Protein AF-A0A1S8CNJ9-F1 (afdb_monomer)

Foldseek 3Di:
DPPPPDDDDDDDDDPVVLVVLCVVCVVVVHDSVVSVVVVVQVVCVVVVHHDDDPD

Organism: NCBI:txid2034155

Sequence (55 aa):
MSKRDDPQLRVRIPQGLKDALEKAARENDRTLTAEITRRLLKSLEDDGLTFLEED

Structure (mmCIF, N/CA/C/O backbone):
data_AF-A0A1S8CNJ9-F1
#
_entry.id   AF-A0A1S8CNJ9-F1
#
loop_
_atom_site.group_PDB
_atom_site.id
_atom_site.type_symbol
_atom_site.label_atom_id
_atom_site.label_alt_id
_atom_site.label_comp_id
_atom_site.label_asym_id
_atom_site.label_entity_id
_atom_site.label_seq_id
_atom_site.pdbx_PDB_ins_code
_atom_site.Cartn_x
_atom_site.Cartn_y
_atom_site.Cartn_z
_atom_site.occupancy
_atom_site.B_iso_or_equiv
_atom_site.auth_seq_id
_atom_site.auth_comp_id
_atom_site.auth_asym_id
_atom_site.auth_atom_id
_atom_site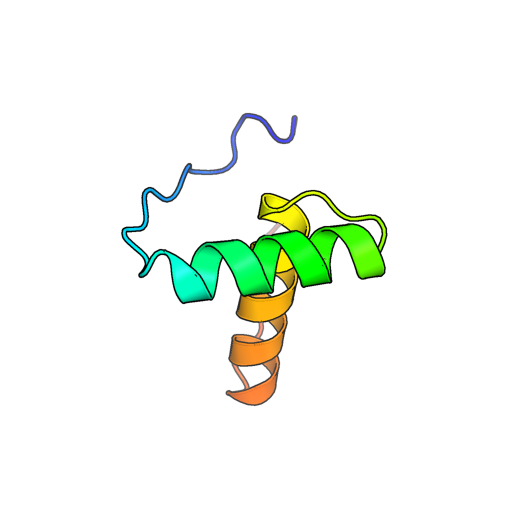.pdbx_PDB_model_num
ATOM 1 N N . MET A 1 1 ? 16.159 6.528 9.309 1.00 47.78 1 MET A N 1
ATOM 2 C CA . MET A 1 1 ? 15.373 7.512 8.533 1.00 47.78 1 MET A CA 1
ATOM 3 C C . MET A 1 1 ? 13.922 7.446 8.980 1.00 47.78 1 MET A C 1
ATOM 5 O O . MET A 1 1 ? 13.441 6.357 9.269 1.00 47.78 1 MET A O 1
ATOM 9 N N . SER A 1 2 ? 13.241 8.582 9.146 1.00 49.12 2 SER A N 1
ATOM 10 C CA . SER A 1 2 ? 11.803 8.559 9.456 1.00 49.12 2 SER A CA 1
ATOM 11 C C . SER A 1 2 ? 11.038 8.192 8.183 1.00 49.12 2 SER A C 1
ATOM 13 O O . SER A 1 2 ? 11.387 8.714 7.132 1.00 49.12 2 SER A O 1
ATOM 15 N N . LYS A 1 3 ? 9.946 7.412 8.278 1.00 57.91 3 LYS A N 1
ATOM 16 C CA . LYS A 1 3 ? 8.954 7.117 7.201 1.00 57.91 3 LYS A CA 1
ATOM 17 C C . LYS A 1 3 ? 8.345 8.353 6.487 1.00 57.91 3 LYS A C 1
ATOM 19 O O . LYS A 1 3 ? 7.334 8.268 5.800 1.00 57.91 3 LYS A O 1
ATOM 24 N N . ARG A 1 4 ? 8.869 9.546 6.765 1.00 60.66 4 ARG A N 1
ATOM 25 C CA . ARG A 1 4 ? 8.470 10.847 6.229 1.00 60.66 4 ARG A CA 1
ATOM 26 C C . ARG A 1 4 ? 9.318 11.280 5.029 1.00 60.66 4 ARG A C 1
ATOM 28 O O . ARG A 1 4 ? 8.903 12.221 4.365 1.00 60.66 4 ARG A O 1
ATOM 35 N N . ASP A 1 5 ? 10.447 10.617 4.773 1.00 66.69 5 ASP A N 1
ATOM 36 C CA . ASP A 1 5 ? 11.300 10.862 3.599 1.00 66.69 5 ASP A CA 1
ATOM 37 C C . ASP A 1 5 ? 10.891 10.028 2.373 1.00 66.69 5 ASP A C 1
ATOM 39 O O . ASP A 1 5 ? 11.360 10.292 1.267 1.00 66.69 5 ASP A O 1
ATOM 43 N N . ASP A 1 6 ? 9.984 9.057 2.536 1.00 74.81 6 ASP A N 1
ATOM 44 C CA . ASP A 1 6 ? 9.487 8.255 1.420 1.00 74.81 6 ASP A CA 1
ATOM 45 C C . ASP A 1 6 ? 8.743 9.127 0.386 1.00 74.81 6 ASP A C 1
ATOM 47 O O . ASP A 1 6 ? 7.863 9.923 0.754 1.00 74.81 6 ASP A O 1
ATOM 51 N N . PRO A 1 7 ? 9.036 8.974 -0.920 1.00 81.12 7 PRO A N 1
ATOM 52 C CA . PRO A 1 7 ? 8.373 9.743 -1.963 1.00 81.12 7 PRO A CA 1
ATOM 53 C C . PRO A 1 7 ? 6.869 9.440 -1.994 1.00 81.12 7 PRO A C 1
ATOM 55 O O . PRO A 1 7 ? 6.432 8.290 -2.056 1.00 81.12 7 PRO A O 1
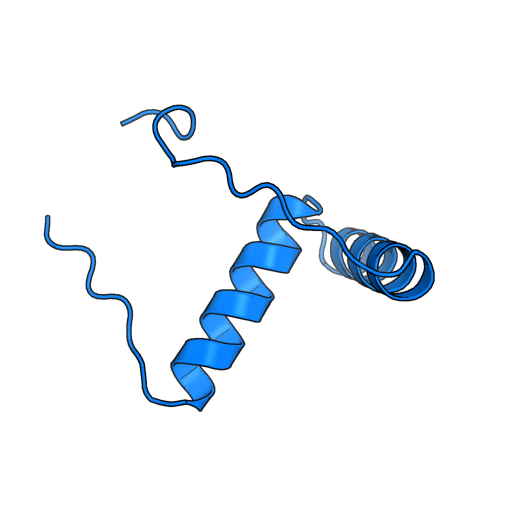ATOM 58 N N . GLN A 1 8 ? 6.046 10.492 -1.988 1.00 83.44 8 GLN A N 1
ATOM 59 C CA . GLN A 1 8 ? 4.592 10.344 -2.047 1.00 83.44 8 GLN A CA 1
ATOM 60 C C . GLN A 1 8 ? 4.110 10.139 -3.485 1.00 83.44 8 GLN A C 1
ATOM 62 O O . GLN A 1 8 ? 4.233 11.023 -4.334 1.00 83.44 8 GLN A O 1
ATOM 67 N N . LEU A 1 9 ? 3.471 8.998 -3.744 1.00 83.62 9 LEU A N 1
ATOM 68 C CA . LEU A 1 9 ? 2.834 8.707 -5.024 1.00 83.62 9 LEU A CA 1
ATOM 69 C C . LEU A 1 9 ? 1.376 9.201 -5.038 1.00 83.62 9 LEU A C 1
ATOM 71 O O . LEU A 1 9 ? 0.542 8.748 -4.252 1.00 83.62 9 LEU A O 1
ATOM 75 N N . ARG A 1 10 ? 1.033 10.098 -5.972 1.00 87.62 10 ARG A N 1
ATOM 76 C CA . ARG A 1 10 ? -0.357 10.529 -6.214 1.00 87.62 10 ARG A CA 1
ATOM 77 C C . ARG A 1 10 ? -0.972 9.715 -7.351 1.00 87.62 10 ARG A C 1
ATOM 79 O O . ARG A 1 10 ? -0.725 10.004 -8.517 1.00 87.62 10 ARG A O 1
ATOM 86 N N . VAL A 1 11 ? -1.813 8.737 -7.014 1.00 86.88 11 VAL A N 1
ATOM 87 C CA . VAL A 1 11 ? -2.537 7.909 -7.995 1.00 86.88 11 VAL A CA 1
ATOM 88 C C . VAL A 1 11 ? -3.998 8.329 -8.137 1.00 86.88 11 VAL A C 1
ATOM 90 O O . VAL A 1 11 ? -4.643 8.737 -7.171 1.00 86.88 11 VAL A O 1
ATOM 93 N N . ARG A 1 12 ? -4.541 8.202 -9.351 1.00 93.00 12 ARG A N 1
ATOM 94 C CA . ARG A 1 12 ? -5.986 8.262 -9.601 1.00 93.00 12 ARG A CA 1
ATOM 95 C C . ARG A 1 12 ? -6.486 6.840 -9.794 1.00 93.00 12 ARG A C 1
ATOM 97 O O . ARG A 1 12 ? -6.031 6.159 -10.706 1.00 93.00 12 ARG A O 1
ATOM 104 N N . ILE A 1 13 ? -7.416 6.413 -8.950 1.00 91.50 13 ILE A N 1
ATOM 105 C CA . ILE A 1 13 ? -8.017 5.081 -9.014 1.00 91.50 13 ILE A CA 1
ATOM 106 C C . ILE A 1 13 ? -9.543 5.189 -9.076 1.00 91.50 13 ILE A C 1
ATOM 108 O O . ILE A 1 13 ? -10.101 6.152 -8.541 1.00 91.50 13 ILE A O 1
ATOM 112 N N . PRO A 1 14 ? -10.234 4.226 -9.710 1.00 96.56 14 PRO A N 1
ATOM 113 C CA . PRO A 1 14 ? -11.689 4.149 -9.660 1.00 96.56 14 PRO A CA 1
ATOM 114 C C . PRO A 1 14 ? -12.191 4.036 -8.216 1.00 96.56 14 PRO A C 1
ATOM 116 O O . PRO A 1 14 ? -11.566 3.366 -7.393 1.00 96.56 14 PRO A O 1
ATOM 119 N N . GLN A 1 15 ? -13.354 4.625 -7.925 1.00 94.06 15 GLN A N 1
ATOM 120 C CA . GLN A 1 15 ? -13.944 4.600 -6.581 1.00 94.06 15 GLN A CA 1
ATOM 121 C C . GLN A 1 15 ? -14.124 3.165 -6.057 1.00 94.06 15 GLN A C 1
ATOM 123 O O . GLN A 1 15 ? -13.664 2.855 -4.965 1.00 94.06 15 GLN A O 1
ATOM 128 N N . GLY A 1 16 ? -14.662 2.257 -6.879 1.00 96.62 16 GLY A N 1
ATOM 129 C CA . GLY A 1 16 ? -14.851 0.859 -6.473 1.00 96.62 16 GLY A CA 1
ATOM 130 C C . GLY A 1 16 ? -13.547 0.131 -6.120 1.00 96.62 16 GLY A C 1
ATOM 131 O O . GLY A 1 16 ? -13.541 -0.728 -5.242 1.00 96.62 16 GLY A O 1
ATOM 132 N N . LEU A 1 17 ? -12.423 0.506 -6.745 1.00 94.19 17 LEU A N 1
ATOM 133 C CA . LEU A 1 17 ? -11.116 -0.050 -6.392 1.00 94.19 17 LEU A CA 1
ATOM 134 C C . LEU A 1 17 ? -10.636 0.488 -5.041 1.00 94.19 17 LEU A C 1
ATOM 136 O O . LEU A 1 17 ? -10.119 -0.276 -4.229 1.00 94.19 17 LEU A O 1
ATOM 140 N N . LYS A 1 18 ? -10.840 1.785 -4.779 1.00 93.81 18 LYS A N 1
ATOM 141 C CA . LYS A 1 18 ? -10.543 2.393 -3.477 1.00 93.81 18 LYS A CA 1
ATOM 142 C C . 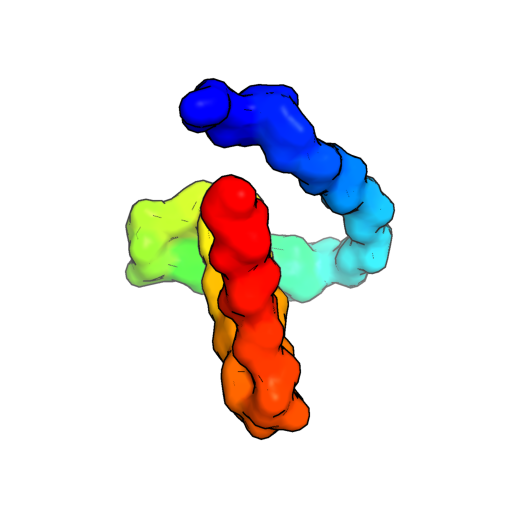LYS A 1 18 ? -11.323 1.700 -2.360 1.00 93.81 18 LYS A C 1
ATOM 144 O O . LYS A 1 18 ? -10.716 1.303 -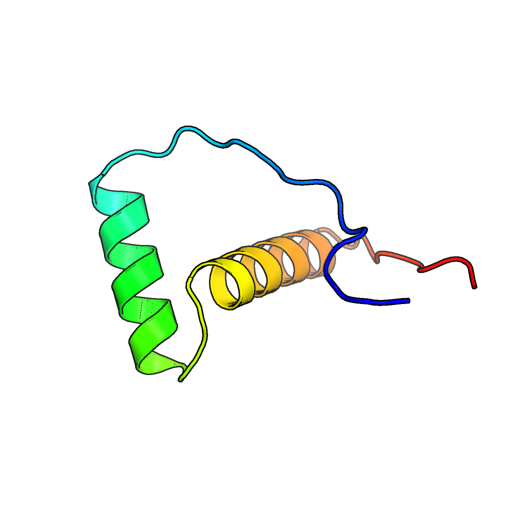1.371 1.00 93.81 18 LYS A O 1
ATOM 149 N N . ASP A 1 19 ? -12.621 1.484 -2.550 1.00 96.88 19 ASP A N 1
ATOM 150 C CA . ASP A 1 19 ? -13.479 0.842 -1.548 1.00 96.88 19 ASP A CA 1
ATOM 151 C C . ASP A 1 19 ? -13.044 -0.604 -1.260 1.00 96.88 19 ASP A C 1
ATOM 153 O O . ASP A 1 19 ? -12.965 -1.019 -0.101 1.00 96.88 19 ASP A O 1
ATOM 157 N N . ALA A 1 20 ? -12.689 -1.363 -2.301 1.00 96.69 20 ALA A N 1
ATOM 158 C CA . ALA A 1 20 ? -12.164 -2.717 -2.147 1.00 96.69 20 ALA A CA 1
ATOM 159 C C . ALA A 1 20 ? -10.821 -2.745 -1.393 1.00 96.69 20 ALA A C 1
ATOM 161 O O . ALA A 1 20 ? -10.613 -3.607 -0.537 1.00 96.69 20 ALA A O 1
ATOM 162 N N . LEU A 1 21 ? -9.919 -1.798 -1.682 1.00 95.12 21 LEU A N 1
ATOM 163 C CA . LEU A 1 21 ? -8.635 -1.667 -0.987 1.00 95.12 21 LEU A CA 1
ATOM 164 C C . LEU A 1 21 ? -8.818 -1.250 0.476 1.00 95.12 21 LEU A C 1
ATOM 166 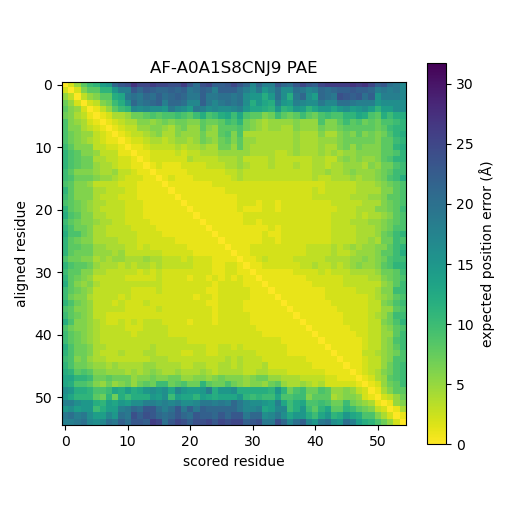O O . LEU A 1 21 ? -8.148 -1.795 1.346 1.00 95.12 21 LEU A O 1
ATOM 170 N N . GLU A 1 22 ? -9.740 -0.331 0.768 1.00 95.75 22 GLU A N 1
ATOM 171 C CA . GLU A 1 22 ? -10.052 0.073 2.143 1.00 95.75 22 GLU A CA 1
ATOM 172 C C . GLU A 1 22 ? -10.647 -1.073 2.956 1.00 95.75 22 GLU A C 1
ATOM 174 O O . GLU A 1 22 ? -10.266 -1.261 4.113 1.00 95.75 22 GLU A O 1
ATOM 179 N N . LYS A 1 23 ? -11.551 -1.861 2.361 1.00 97.06 23 LYS A N 1
ATOM 180 C CA . LYS A 1 23 ? -12.097 -3.052 3.014 1.00 97.06 23 LYS A CA 1
ATOM 181 C C . LYS A 1 23 ? -10.982 -4.042 3.349 1.00 97.06 23 LYS A C 1
ATOM 183 O O . LYS A 1 23 ? -10.855 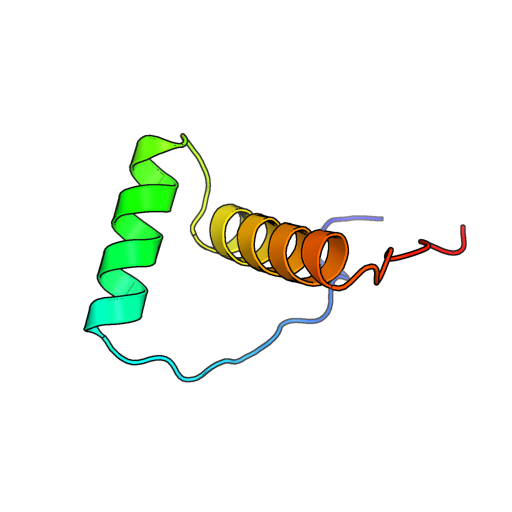-4.436 4.503 1.00 97.06 23 LYS A O 1
ATOM 188 N N . ALA A 1 24 ? -10.140 -4.373 2.372 1.00 96.69 24 ALA A N 1
ATOM 189 C CA . ALA A 1 24 ? -9.050 -5.313 2.588 1.00 96.69 24 ALA A CA 1
ATOM 190 C C . ALA A 1 24 ? -8.018 -4.799 3.599 1.00 96.69 24 ALA A C 1
ATOM 192 O O . ALA A 1 24 ? -7.513 -5.576 4.402 1.00 96.69 24 ALA A O 1
ATOM 193 N N . ALA A 1 25 ? -7.724 -3.497 3.603 1.00 96.44 25 ALA A N 1
ATOM 194 C CA . ALA A 1 25 ? -6.834 -2.901 4.593 1.00 96.44 25 ALA A CA 1
ATOM 195 C C . ALA A 1 25 ? -7.379 -3.102 6.016 1.00 96.44 25 ALA A C 1
ATOM 197 O O . ALA A 1 25 ? -6.634 -3.530 6.895 1.00 96.44 25 ALA A O 1
ATOM 198 N N . ARG A 1 26 ? -8.688 -2.884 6.223 1.00 96.12 26 ARG A N 1
ATOM 199 C CA . ARG A 1 26 ? -9.357 -3.137 7.511 1.00 96.12 26 ARG A CA 1
ATOM 200 C C . ARG A 1 26 ? -9.336 -4.615 7.896 1.00 96.12 26 ARG A C 1
ATOM 202 O O . ARG A 1 26 ? -9.043 -4.920 9.041 1.00 96.12 26 ARG A O 1
ATOM 209 N N . GLU A 1 27 ? -9.613 -5.517 6.955 1.00 97.12 27 GLU A N 1
ATOM 210 C CA . GLU A 1 27 ? -9.592 -6.970 7.197 1.00 97.12 27 GLU A CA 1
ATOM 211 C C . GLU A 1 27 ? -8.191 -7.499 7.555 1.00 97.12 27 GLU A C 1
ATOM 213 O O . GLU A 1 27 ? -8.079 -8.541 8.192 1.00 97.12 27 GLU A O 1
ATOM 218 N N . ASN A 1 28 ? -7.132 -6.786 7.160 1.00 95.12 28 ASN A N 1
ATOM 219 C CA . ASN A 1 28 ? -5.740 -7.142 7.441 1.00 95.12 28 ASN A CA 1
ATOM 220 C C . ASN A 1 28 ? -5.100 -6.292 8.556 1.00 95.12 28 ASN A C 1
ATOM 222 O O . ASN A 1 28 ? -3.877 -6.337 8.697 1.00 95.12 28 ASN A O 1
ATOM 226 N N . ASP A 1 29 ? -5.877 -5.489 9.295 1.00 95.38 29 ASP A N 1
ATOM 227 C CA . ASP A 1 29 ? -5.384 -4.565 10.333 1.00 95.38 29 ASP A CA 1
ATOM 228 C C . ASP A 1 29 ? -4.241 -3.646 9.847 1.00 95.38 29 ASP A C 1
ATOM 230 O O . ASP A 1 29 ? -3.252 -3.380 10.536 1.00 95.38 29 ASP A O 1
ATOM 234 N N . ARG A 1 30 ? -4.362 -3.145 8.613 1.00 92.44 30 ARG A N 1
ATOM 235 C CA . ARG A 1 30 ? -3.381 -2.274 7.952 1.00 92.44 30 ARG A CA 1
ATOM 236 C C . ARG A 1 30 ? -3.977 -0.921 7.597 1.00 92.44 30 ARG A C 1
ATOM 238 O O . 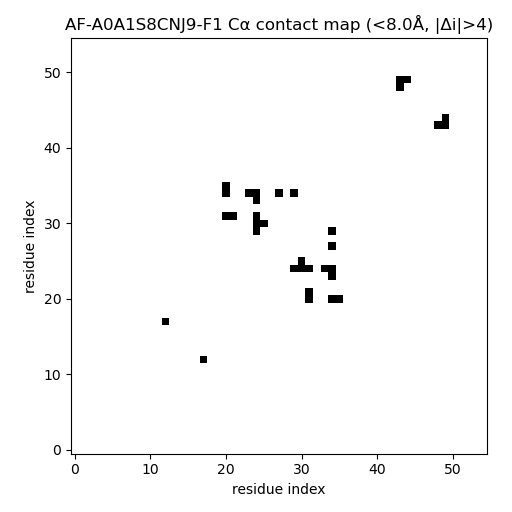ARG A 1 30 ? -5.173 -0.766 7.364 1.00 92.44 30 ARG A O 1
ATOM 245 N N . THR A 1 31 ? -3.108 0.081 7.476 1.00 94.31 31 THR A N 1
ATOM 246 C CA . THR A 1 31 ? -3.490 1.334 6.817 1.00 94.31 31 THR A CA 1
ATOM 247 C C . THR A 1 31 ? -3.690 1.093 5.321 1.00 94.31 31 THR A C 1
ATOM 249 O O . THR A 1 31 ? -3.083 0.191 4.741 1.00 94.31 31 THR A O 1
ATOM 252 N N . LEU A 1 32 ? -4.496 1.938 4.671 1.00 92.31 32 LEU A N 1
ATOM 253 C CA . LEU A 1 32 ? -4.701 1.868 3.221 1.00 92.31 32 LEU A CA 1
ATOM 254 C C . LEU A 1 32 ? -3.366 1.906 2.459 1.00 92.31 32 LEU A C 1
ATOM 256 O O . LEU A 1 32 ? -3.152 1.109 1.551 1.00 92.31 32 LEU A O 1
ATOM 260 N N . THR A 1 33 ? -2.444 2.782 2.868 1.00 91.38 33 THR A N 1
ATOM 261 C CA . THR A 1 33 ? -1.103 2.864 2.276 1.00 91.38 33 THR A CA 1
ATOM 262 C C . THR A 1 33 ? -0.332 1.559 2.444 1.00 91.38 33 THR A C 1
ATOM 264 O O . THR A 1 33 ? 0.211 1.063 1.466 1.00 91.38 33 THR A O 1
ATOM 267 N N . ALA A 1 34 ? -0.315 0.970 3.645 1.00 92.44 34 ALA A N 1
ATOM 268 C CA . ALA A 1 34 ? 0.401 -0.282 3.887 1.00 92.44 34 ALA A CA 1
ATOM 269 C C . ALA A 1 34 ? -0.160 -1.441 3.049 1.00 92.44 34 ALA A C 1
ATOM 271 O O . ALA A 1 34 ? 0.606 -2.256 2.539 1.00 92.44 34 ALA A O 1
ATOM 272 N N . GLU A 1 35 ? -1.480 -1.498 2.868 1.00 95.44 35 GLU A N 1
ATOM 273 C CA . GLU A 1 35 ? -2.117 -2.513 2.029 1.00 95.44 35 GLU A CA 1
ATOM 274 C C . GLU A 1 35 ? -1.820 -2.303 0.538 1.00 95.44 35 GLU A C 1
ATOM 276 O O . GLU A 1 35 ? -1.497 -3.261 -0.164 1.00 95.44 35 GLU A O 1
ATOM 281 N N . ILE A 1 36 ? -1.856 -1.056 0.054 1.00 93.44 36 ILE A N 1
ATOM 282 C CA . ILE A 1 36 ? -1.466 -0.727 -1.325 1.00 93.44 36 ILE A CA 1
ATOM 283 C C . ILE A 1 36 ? -0.008 -1.120 -1.562 1.00 93.44 36 ILE A C 1
ATOM 285 O O . ILE A 1 36 ? 0.274 -1.858 -2.503 1.00 93.44 36 ILE A O 1
ATOM 289 N N . THR A 1 37 ? 0.908 -0.691 -0.692 1.00 91.81 37 THR A N 1
ATOM 290 C CA . THR A 1 37 ? 2.330 -1.029 -0.799 1.00 91.81 37 THR A CA 1
ATOM 291 C C . THR A 1 37 ? 2.533 -2.540 -0.789 1.00 91.81 37 THR A C 1
ATOM 293 O O . THR A 1 37 ? 3.229 -3.057 -1.654 1.00 91.81 37 THR A O 1
ATOM 296 N N . ARG A 1 38 ? 1.878 -3.280 0.117 1.00 93.38 38 ARG A N 1
ATOM 297 C CA . ARG A 1 38 ? 2.007 -4.743 0.173 1.00 93.38 38 ARG A CA 1
ATOM 298 C C . ARG A 1 38 ? 1.537 -5.421 -1.113 1.00 93.38 38 ARG A C 1
ATOM 300 O O . ARG A 1 38 ? 2.185 -6.367 -1.552 1.00 93.38 38 ARG A O 1
ATOM 307 N N . ARG A 1 39 ? 0.429 -4.963 -1.703 1.00 93.19 39 ARG A N 1
ATOM 308 C CA . ARG A 1 39 ? -0.092 -5.506 -2.968 1.00 93.19 39 ARG A CA 1
ATOM 309 C C . ARG A 1 39 ? 0.818 -5.195 -4.149 1.00 93.19 39 ARG A C 1
ATOM 311 O O . ARG A 1 39 ? 1.017 -6.070 -4.981 1.00 93.19 39 ARG A O 1
ATOM 318 N N . LEU A 1 40 ? 1.378 -3.986 -4.201 1.00 92.88 40 LEU A N 1
ATOM 319 C CA . LEU A 1 40 ? 2.345 -3.604 -5.231 1.00 92.88 40 LEU A CA 1
ATOM 320 C C . LEU A 1 40 ? 3.633 -4.422 -5.114 1.00 92.88 40 LEU A C 1
ATOM 322 O O . LEU A 1 40 ? 4.081 -4.969 -6.113 1.00 92.88 40 LEU A O 1
ATOM 326 N N . LEU A 1 41 ? 4.171 -4.568 -3.898 1.00 92.19 41 LEU A N 1
ATOM 327 C CA . LEU A 1 41 ? 5.334 -5.418 -3.636 1.00 92.19 41 LEU A CA 1
ATOM 328 C C . LEU A 1 41 ? 5.071 -6.849 -4.092 1.00 92.19 41 LEU A C 1
ATOM 330 O O . LEU A 1 41 ? 5.841 -7.376 -4.879 1.00 92.19 41 LEU A O 1
ATOM 334 N N . LYS A 1 42 ? 3.936 -7.431 -3.687 1.00 93.25 42 LYS A N 1
ATOM 335 C CA . LYS A 1 42 ? 3.575 -8.790 -4.092 1.00 93.25 42 LYS A CA 1
ATOM 336 C C . LYS A 1 42 ? 3.474 -8.934 -5.614 1.00 93.25 42 LYS A C 1
ATOM 338 O O . LYS A 1 42 ? 3.964 -9.915 -6.147 1.00 93.25 42 LYS A O 1
ATOM 343 N N . SER A 1 43 ? 2.861 -7.967 -6.302 1.00 94.00 43 SER A N 1
ATOM 344 C CA . SER A 1 43 ? 2.773 -7.983 -7.769 1.00 94.00 43 SER A CA 1
ATOM 345 C C . SER A 1 43 ? 4.155 -8.000 -8.417 1.00 94.00 43 SER A C 1
ATOM 347 O O . SER A 1 43 ? 4.357 -8.715 -9.386 1.00 94.00 43 SER A O 1
ATOM 349 N N . LEU A 1 44 ? 5.102 -7.232 -7.876 1.00 93.69 44 LEU A N 1
ATOM 350 C CA . LEU A 1 44 ? 6.464 -7.174 -8.397 1.00 93.69 44 LEU A CA 1
ATOM 351 C C . LEU A 1 44 ? 7.253 -8.445 -8.063 1.00 93.69 44 LEU A C 1
ATOM 353 O O . LEU A 1 44 ? 7.951 -8.957 -8.929 1.00 93.69 44 LEU A O 1
ATOM 357 N N . GLU A 1 45 ? 7.071 -9.010 -6.865 1.00 91.88 45 GLU A N 1
ATOM 358 C CA . GLU A 1 45 ? 7.605 -10.329 -6.498 1.00 91.88 45 GLU A CA 1
ATOM 359 C C . GLU A 1 45 ? 7.102 -11.426 -7.461 1.00 91.88 45 GLU A C 1
ATOM 361 O O . GLU A 1 45 ? 7.902 -12.234 -7.932 1.00 91.88 45 GLU A O 1
ATOM 366 N N . ASP A 1 46 ? 5.801 -11.435 -7.787 1.00 93.31 46 ASP A N 1
ATOM 367 C CA . ASP A 1 46 ? 5.187 -12.365 -8.752 1.00 93.31 46 ASP A CA 1
ATOM 368 C C . ASP A 1 46 ? 5.737 -12.164 -10.182 1.00 93.31 46 ASP A C 1
ATOM 370 O O . ASP A 1 46 ? 5.920 -13.137 -10.915 1.00 93.31 46 ASP A O 1
ATOM 374 N N . ASP A 1 47 ? 6.078 -10.927 -10.558 1.00 93.75 47 ASP A N 1
ATOM 375 C CA . ASP A 1 47 ? 6.748 -10.603 -11.827 1.00 93.75 47 ASP A CA 1
ATOM 376 C C . ASP A 1 47 ? 8.262 -10.926 -11.815 1.00 93.75 47 ASP A C 1
ATOM 378 O O . ASP A 1 47 ? 8.956 -10.727 -12.816 1.00 93.75 47 ASP A O 1
ATOM 382 N N . GLY A 1 48 ? 8.805 -11.422 -10.695 1.00 91.06 48 GLY A N 1
ATOM 383 C CA . GLY A 1 48 ? 10.234 -11.707 -10.520 1.00 91.06 48 GLY A CA 1
ATOM 384 C C . GLY A 1 48 ? 11.108 -10.460 -10.328 1.00 91.06 48 GLY A C 1
ATOM 385 O O . GLY A 1 48 ? 12.331 -10.534 -10.450 1.00 91.06 48 GLY A O 1
ATOM 386 N N . LEU A 1 49 ? 10.495 -9.311 -10.039 1.00 89.56 49 LEU A N 1
ATOM 387 C CA . LEU A 1 49 ? 11.15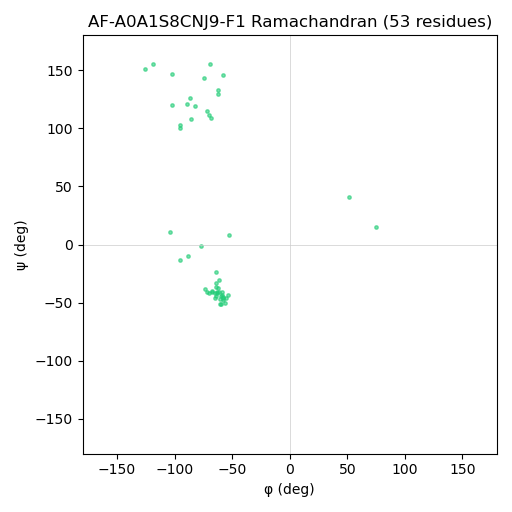0 -8.038 -9.758 1.00 89.56 49 LEU A CA 1
ATOM 388 C C . LEU A 1 49 ? 11.306 -7.864 -8.242 1.00 89.56 49 LEU A C 1
ATOM 390 O O . LEU A 1 49 ? 10.380 -7.464 -7.538 1.00 89.56 49 LEU A O 1
ATOM 394 N N . THR A 1 50 ? 12.505 -8.132 -7.730 1.00 78.31 50 THR A N 1
ATOM 395 C CA . THR A 1 50 ? 12.841 -7.870 -6.325 1.00 78.31 50 THR A CA 1
ATOM 396 C C . THR A 1 50 ? 13.317 -6.429 -6.166 1.00 78.31 50 THR A C 1
ATOM 398 O O . THR A 1 50 ? 14.263 -6.014 -6.837 1.00 78.31 50 THR A O 1
ATOM 401 N N . PHE A 1 51 ? 12.714 -5.663 -5.253 1.00 70.88 51 PHE A N 1
ATOM 402 C CA . PHE A 1 51 ? 13.330 -4.416 -4.798 1.00 70.88 51 PHE A CA 1
ATOM 403 C C . PHE A 1 51 ? 14.559 -4.757 -3.955 1.00 70.88 51 PHE A C 1
ATOM 405 O O . PHE A 1 51 ? 14.430 -5.308 -2.863 1.00 70.88 51 PHE A O 1
ATOM 412 N N . LEU A 1 52 ? 15.744 -4.452 -4.476 1.00 63.66 52 LEU A N 1
ATOM 413 C CA . LEU A 1 52 ? 16.967 -4.402 -3.686 1.00 63.66 52 LEU A CA 1
ATOM 414 C C . LEU A 1 52 ? 17.028 -3.000 -3.076 1.00 63.66 52 LEU A C 1
ATOM 416 O O . LEU A 1 52 ? 17.217 -2.029 -3.805 1.00 63.66 52 LEU A O 1
ATOM 420 N N . GLU A 1 53 ? 16.799 -2.876 -1.768 1.00 60.19 53 GLU A N 1
ATOM 421 C CA . GLU A 1 53 ? 17.219 -1.665 -1.060 1.00 60.19 53 GLU A CA 1
ATOM 422 C C . GLU A 1 53 ? 18.754 -1.685 -1.042 1.00 60.19 53 GLU A C 1
ATOM 424 O O . GLU A 1 53 ? 19.357 -2.558 -0.419 1.00 60.19 53 GLU A O 1
ATOM 429 N N . GLU A 1 54 ? 19.386 -0.797 -1.812 1.00 56.69 54 GLU A N 1
ATOM 430 C CA . GLU A 1 54 ? 20.810 -0.507 -1.642 1.00 56.69 54 GLU A CA 1
ATOM 431 C C . GLU A 1 54 ? 20.953 0.299 -0.339 1.00 56.69 54 GLU A C 1
ATOM 433 O O . GLU A 1 54 ? 20.386 1.388 -0.234 1.00 56.69 54 GLU A O 1
ATOM 438 N N . ASP A 1 55 ? 21.624 -0.300 0.654 1.00 43.78 55 ASP A N 1
ATOM 439 C CA . ASP A 1 55 ? 21.935 0.258 1.988 1.00 43.78 55 ASP A CA 1
ATOM 440 C C . ASP A 1 55 ? 22.635 1.633 1.927 1.00 43.78 55 ASP A C 1
ATOM 442 O O . ASP A 1 55 ? 23.603 1.782 1.140 1.00 43.78 55 ASP A O 1
#

pLDDT: mean 85.95, std 14.45, range [43.78, 97.12]

InterPro domains:
  IPR005569 Arc-like DNA binding domain [PF03869] (4-48)
  IPR010985 Ribbon-helix-helix [SSF47598] (4-47)
  IPR013321 Arc-type ribbon-helix-helix [G3DSA:1.10.1220.10] (1-54)

Radius of gyration: 12.96 Å; Cα contacts (8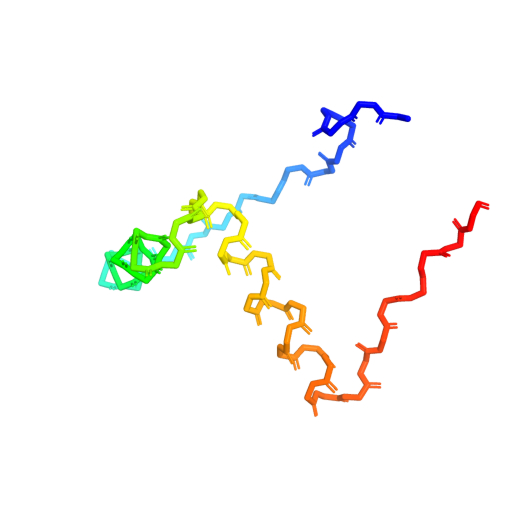 Å, |Δi|>4): 17; chains: 1; bounding box: 37×23×22 Å

Secondary structure (DSSP, 8-state):
--TTSSPPP-----HHHHHHHHHHHHHTT--HHHHHHHHHHHHHHHTT-------

Nearest PDB structures (foldseek):
  1bdv-assembly1_B  TM=9.185E-01  e=1.353E-02  Lederbergvirus P22
  6sbw-assembly1_A  TM=6.988E-01  e=7.147E-01  Myxococcus xanthus DK 1622
  6sbx-assembly1_C  TM=6.744E-01  e=6.219E-01  Myxococcus xanthus
  5x3t-assembly1_G  TM=8.037E-01  e=3.304E+00  Mycobacterium tuberculosis H37Rv
  6gts-assembly1_C-2  TM=7.898E-01  e=3.798E+00  Escherichia coli

Solvent-accessible surface area (backbone atoms only — not comparable to full-atom values): 3589 Å² total; per-residue (Å²): 132,66,92,79,75,63,83,84,80,90,80,91,74,59,67,72,57,52,54,53,45,47,52,52,8,60,78,65,80,40,52,55,66,57,40,51,51,51,53,51,50,49,54,32,50,76,72,69,47,75,87,76,82,82,130

Mean predicted aligned error: 6.03 Å